Protein AF-A0A7C3A2G7-F1 (afdb_monomer_lite)

Foldseek 3Di:
DPPPLDLVVLLVLCVVANLVSCVSLVNNVSSVVRRVLLVVLVVVCVVPVDVVSVVVNVVSSVVSNVVSSVSSVVVVVVVVVVVVVVVPPPPPDD

Structure (mmCIF, N/CA/C/O backbone):
data_AF-A0A7C3A2G7-F1
#
_entry.id   AF-A0A7C3A2G7-F1
#
loop_
_atom_site.group_PDB
_atom_site.id
_atom_site.type_symbol
_atom_site.label_atom_id
_atom_site.label_alt_id
_atom_site.label_comp_id
_atom_site.label_asym_id
_atom_site.label_entity_id
_atom_site.label_seq_id
_atom_site.pdbx_PDB_ins_code
_atom_site.Cartn_x
_atom_site.Cartn_y
_atom_site.Cartn_z
_atom_site.occupancy
_atom_site.B_iso_or_equiv
_atom_site.auth_seq_id
_atom_site.auth_comp_id
_atom_site.auth_asym_id
_atom_site.auth_atom_id
_atom_site.pdbx_PDB_model_num
ATOM 1 N N . MET A 1 1 ? -19.236 -14.705 17.258 1.00 35.31 1 MET A N 1
ATOM 2 C CA . MET A 1 1 ? -17.852 -14.291 17.592 1.00 35.31 1 MET A CA 1
ATOM 3 C C . MET A 1 1 ? -17.328 -13.335 16.527 1.00 35.31 1 MET A C 1
ATOM 5 O O . MET A 1 1 ? -16.991 -13.777 15.435 1.00 35.31 1 MET A O 1
ATOM 9 N N . VAL A 1 2 ? -17.273 -12.029 16.803 1.00 38.53 2 VAL A N 1
ATOM 10 C CA . VAL A 1 2 ? -16.613 -11.068 15.902 1.00 38.53 2 VAL A CA 1
ATOM 11 C C . VAL A 1 2 ? -15.107 -11.308 16.020 1.00 38.53 2 VAL A C 1
ATOM 13 O O . VAL A 1 2 ? -14.489 -10.903 17.003 1.00 38.53 2 VAL A O 1
ATOM 16 N N . LYS A 1 3 ? -14.523 -12.062 15.077 1.00 43.97 3 LYS A N 1
ATOM 17 C CA . LYS A 1 3 ? -13.076 -12.321 15.053 1.00 43.97 3 LYS A CA 1
ATOM 18 C C . LYS A 1 3 ? -12.361 -10.971 15.009 1.00 43.97 3 LYS A C 1
ATOM 20 O O . LYS A 1 3 ? -12.555 -10.206 14.066 1.00 43.97 3 LYS A O 1
ATOM 25 N N . ARG A 1 4 ? -11.551 -10.677 16.033 1.00 51.69 4 ARG A N 1
ATOM 26 C CA . ARG A 1 4 ? -10.635 -9.532 16.033 1.00 51.69 4 ARG A CA 1
ATOM 27 C C . ARG A 1 4 ? -9.789 -9.632 14.768 1.00 51.69 4 ARG A C 1
ATOM 29 O O . ARG A 1 4 ? -8.957 -10.529 14.666 1.00 51.69 4 ARG A O 1
ATOM 36 N N . LYS A 1 5 ? -10.034 -8.755 13.794 1.00 53.66 5 LYS A N 1
ATOM 37 C CA . LYS A 1 5 ? -9.154 -8.613 12.636 1.00 53.66 5 LYS A CA 1
ATOM 38 C C . LYS A 1 5 ? -7.823 -8.096 13.167 1.00 53.66 5 LYS A C 1
ATOM 40 O O . LYS A 1 5 ? -7.724 -6.950 13.595 1.00 53.66 5 LYS A O 1
ATOM 45 N N . SER A 1 6 ? -6.837 -8.977 13.263 1.00 60.69 6 SER A N 1
ATOM 46 C CA . SER A 1 6 ? -5.540 -8.658 13.846 1.00 60.69 6 SER A CA 1
ATOM 47 C C . SER A 1 6 ? -4.773 -7.751 12.894 1.00 60.69 6 SER A C 1
ATOM 49 O O . SER A 1 6 ? -4.473 -8.133 11.767 1.00 60.69 6 SER A O 1
ATOM 51 N N . LEU A 1 7 ? -4.441 -6.556 13.374 1.00 61.50 7 LEU A N 1
ATOM 52 C CA . LEU A 1 7 ? -3.642 -5.538 12.687 1.00 61.50 7 LEU A CA 1
ATOM 53 C C . LEU A 1 7 ? -2.335 -6.124 12.118 1.00 61.50 7 LEU A C 1
ATOM 55 O O . LEU A 1 7 ? -1.982 -5.873 10.972 1.00 61.50 7 LEU A O 1
ATOM 59 N N . TRP A 1 8 ? -1.711 -7.032 12.870 1.00 56.03 8 TRP A N 1
ATOM 60 C CA . TRP A 1 8 ? -0.546 -7.817 12.454 1.00 56.03 8 TRP A CA 1
ATOM 61 C C . TRP A 1 8 ? -0.773 -8.680 11.207 1.00 56.03 8 TRP A C 1
ATOM 63 O O . TRP A 1 8 ? 0.121 -8.795 10.380 1.00 56.03 8 TRP A O 1
ATOM 73 N N . VAL A 1 9 ? -1.973 -9.241 11.028 1.00 63.75 9 VAL A N 1
ATOM 74 C CA . VAL A 1 9 ? -2.317 -10.035 9.835 1.00 63.75 9 VAL A CA 1
ATOM 75 C C . VAL A 1 9 ? -2.523 -9.130 8.623 1.00 63.75 9 VAL A C 1
ATOM 77 O O . VAL A 1 9 ? -2.139 -9.511 7.526 1.00 63.75 9 VAL A O 1
ATOM 80 N N . ALA A 1 10 ? -3.058 -7.918 8.804 1.00 62.47 10 ALA A N 1
ATOM 81 C CA . ALA A 1 10 ? -3.177 -6.946 7.713 1.00 62.47 10 ALA A CA 1
ATOM 82 C C . ALA A 1 10 ? -1.798 -6.503 7.190 1.00 62.47 10 ALA A C 1
ATOM 84 O O . ALA A 1 10 ? -1.608 -6.398 5.980 1.00 62.47 10 ALA A O 1
ATOM 85 N N . ILE A 1 11 ? -0.841 -6.305 8.103 1.00 62.22 11 ILE A N 1
ATOM 86 C CA . ILE A 1 11 ? 0.548 -5.943 7.787 1.00 62.22 11 ILE A CA 1
ATOM 87 C C . ILE A 1 11 ? 1.282 -7.118 7.124 1.00 62.22 11 ILE A C 1
ATOM 89 O O . ILE A 1 11 ? 1.928 -6.935 6.097 1.00 62.22 11 ILE A O 1
ATOM 93 N N . LEU A 1 12 ? 1.129 -8.341 7.645 1.00 64.06 12 LEU A N 1
ATOM 94 C CA . LEU A 1 12 ? 1.672 -9.549 7.007 1.00 64.06 12 LEU A CA 1
ATOM 95 C C . LEU A 1 12 ? 1.098 -9.772 5.599 1.00 64.06 12 LEU A C 1
ATOM 97 O O . LEU A 1 12 ? 1.826 -10.195 4.710 1.00 64.06 12 LEU A O 1
ATOM 101 N N . LEU A 1 13 ? -0.178 -9.441 5.369 1.00 61.16 13 LEU A N 1
ATOM 102 C CA . LEU A 1 13 ? -0.791 -9.509 4.038 1.00 61.16 13 LEU A CA 1
ATOM 103 C C . LEU A 1 13 ? -0.263 -8.435 3.075 1.00 61.16 13 LEU A C 1
ATOM 105 O O . LEU A 1 13 ? -0.129 -8.718 1.888 1.00 61.16 13 LEU A O 1
ATOM 109 N N . GLN A 1 14 ? 0.041 -7.227 3.565 1.00 61.62 14 GLN A N 1
ATOM 110 C CA . GLN A 1 14 ? 0.690 -6.181 2.757 1.00 61.62 14 GLN A CA 1
ATOM 111 C C . GLN A 1 14 ? 2.074 -6.593 2.272 1.00 61.62 14 GLN A C 1
ATOM 113 O O . GLN A 1 14 ? 2.480 -6.157 1.202 1.00 61.62 14 GLN A O 1
ATOM 118 N N . LEU A 1 15 ? 2.771 -7.439 3.035 1.00 56.97 15 LEU A N 1
ATOM 119 C CA . LEU A 1 15 ? 4.091 -7.939 2.666 1.00 56.97 15 LEU A CA 1
ATOM 120 C C . LEU A 1 15 ? 4.047 -8.915 1.477 1.00 56.97 15 LEU A C 1
ATOM 122 O O . LEU A 1 15 ? 5.053 -9.093 0.803 1.00 56.97 15 LEU A O 1
ATOM 126 N N . ILE A 1 16 ? 2.899 -9.562 1.239 1.00 58.72 16 ILE A N 1
ATOM 127 C CA . ILE A 1 16 ? 2.720 -10.531 0.148 1.00 58.72 16 ILE A CA 1
ATOM 128 C C . ILE A 1 16 ? 2.214 -9.826 -1.117 1.00 58.72 16 ILE A C 1
ATOM 130 O O . ILE A 1 16 ? 2.678 -10.142 -2.206 1.00 58.72 16 ILE A O 1
ATOM 134 N N . ILE A 1 17 ? 1.277 -8.875 -0.986 1.00 61.25 17 ILE A N 1
ATOM 135 C CA . ILE A 1 17 ? 0.806 -8.022 -2.091 1.00 61.25 17 ILE A CA 1
ATOM 136 C C . ILE A 1 17 ? 0.478 -6.632 -1.537 1.00 61.25 17 ILE A C 1
ATOM 138 O O . ILE A 1 17 ? -0.398 -6.490 -0.668 1.00 61.25 17 ILE A O 1
ATOM 142 N N . ALA A 1 18 ? 1.121 -5.594 -2.074 1.00 63.19 18 ALA A N 1
ATOM 143 C CA . ALA A 1 18 ? 0.789 -4.215 -1.745 1.00 63.19 18 ALA A CA 1
ATOM 144 C C . ALA A 1 18 ? -0.698 -3.954 -2.061 1.00 63.19 18 ALA A C 1
ATOM 146 O O . ALA A 1 18 ? -1.153 -4.096 -3.189 1.00 63.19 18 ALA A O 1
ATOM 147 N N . GLY A 1 19 ? -1.492 -3.626 -1.037 1.00 62.28 19 GLY A N 1
ATOM 148 C CA . GLY A 1 19 ? -2.939 -3.382 -1.154 1.00 62.28 19 GLY A CA 1
ATOM 149 C C . GLY A 1 19 ? -3.862 -4.493 -0.627 1.00 62.28 19 GLY A C 1
ATOM 150 O O . GLY A 1 19 ? -5.018 -4.199 -0.300 1.00 62.28 19 GLY A O 1
ATOM 151 N N . LEU A 1 20 ? -3.373 -5.718 -0.382 1.00 67.94 20 LEU A N 1
ATOM 152 C CA . LEU A 1 20 ? -4.179 -6.777 0.261 1.00 67.94 20 LEU A CA 1
ATOM 153 C C . LEU A 1 20 ? -4.598 -6.415 1.692 1.00 67.94 20 LEU A C 1
ATOM 155 O O . LEU A 1 20 ? -5.712 -6.720 2.121 1.00 67.94 20 LEU A O 1
ATOM 159 N N . GLY A 1 21 ? -3.742 -5.717 2.438 1.00 67.94 21 GLY A N 1
ATOM 160 C CA . GLY A 1 21 ? -4.095 -5.292 3.791 1.00 67.94 21 GLY A CA 1
ATOM 161 C C . GLY A 1 21 ? -5.203 -4.226 3.828 1.00 67.94 21 GLY A C 1
ATOM 162 O O . GLY A 1 21 ? -6.010 -4.226 4.757 1.00 67.94 21 GLY A O 1
ATOM 163 N N . HIS A 1 22 ? -5.350 -3.397 2.786 1.00 68.94 22 HIS A N 1
ATOM 164 C CA . HIS A 1 22 ? -6.507 -2.498 2.655 1.00 68.94 22 HIS A CA 1
ATOM 165 C C . HIS A 1 22 ? -7.803 -3.266 2.368 1.00 68.94 22 HIS A C 1
ATOM 167 O O . HIS A 1 22 ? -8.849 -2.936 2.933 1.00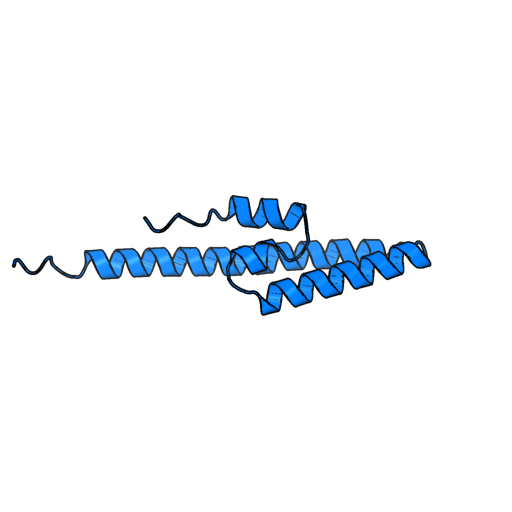 68.94 22 HIS A O 1
ATOM 173 N N . ILE A 1 23 ? -7.735 -4.329 1.559 1.00 70.62 23 ILE A N 1
ATOM 174 C CA . ILE A 1 23 ? -8.864 -5.242 1.321 1.00 70.62 23 ILE A CA 1
ATOM 175 C C . ILE A 1 23 ? -9.259 -5.950 2.625 1.00 70.62 23 ILE A C 1
ATOM 177 O O . ILE A 1 23 ? -10.442 -6.020 2.963 1.00 70.62 23 ILE A O 1
ATOM 181 N N . TYR A 1 24 ? -8.285 -6.393 3.424 1.00 69.31 24 TYR A N 1
ATOM 182 C CA . TYR A 1 24 ? -8.543 -7.020 4.723 1.00 69.31 24 TYR A CA 1
ATOM 183 C C . TYR A 1 24 ? -9.261 -6.080 5.706 1.00 69.31 24 TYR A C 1
ATOM 185 O O . TYR A 1 24 ? -10.179 -6.505 6.420 1.00 69.31 24 TYR A O 1
ATOM 193 N N . LEU A 1 25 ? -8.904 -4.792 5.697 1.00 69.19 25 LEU A N 1
ATOM 194 C CA . LEU A 1 25 ? -9.565 -3.732 6.470 1.00 69.19 25 LEU A CA 1
ATOM 195 C C . LEU A 1 25 ? -10.954 -3.345 5.915 1.00 69.19 25 LEU A C 1
ATOM 197 O O . LEU A 1 25 ? -11.624 -2.491 6.488 1.00 69.19 25 LEU A O 1
ATOM 201 N N . GLY A 1 26 ? -11.419 -3.978 4.831 1.00 70.81 26 GLY A N 1
ATOM 202 C CA . GLY A 1 26 ? -12.718 -3.710 4.202 1.00 70.81 26 GLY A CA 1
ATOM 203 C C . GLY A 1 26 ? -12.726 -2.480 3.289 1.00 70.81 26 GLY A C 1
ATOM 204 O O . GLY A 1 26 ? -13.786 -2.044 2.847 1.00 70.81 26 GLY A O 1
ATOM 205 N N . ARG A 1 27 ? -11.554 -1.908 2.986 1.00 76.38 27 ARG A N 1
ATOM 206 C CA . ARG A 1 27 ? -11.378 -0.726 2.127 1.00 76.38 27 ARG A CA 1
ATOM 207 C C . ARG A 1 27 ? -10.963 -1.162 0.718 1.00 76.38 27 ARG A C 1
ATOM 209 O O . ARG A 1 27 ? -9.860 -0.866 0.265 1.00 76.38 27 ARG A O 1
ATOM 216 N N . PHE A 1 28 ? -11.871 -1.851 0.025 1.00 72.81 28 PHE A N 1
ATOM 217 C CA . PHE A 1 28 ? -11.635 -2.444 -1.300 1.00 72.81 28 PHE A CA 1
ATOM 218 C C . PHE A 1 28 ? -11.134 -1.440 -2.346 1.00 72.81 28 PHE A C 1
ATOM 220 O O . PHE A 1 28 ? -10.163 -1.727 -3.035 1.00 72.81 28 PHE A O 1
ATOM 227 N N . LEU A 1 29 ? -11.733 -0.244 -2.417 1.00 74.00 29 LEU A N 1
ATOM 228 C CA . LEU A 1 29 ? -11.326 0.805 -3.364 1.00 74.00 29 LEU A CA 1
ATOM 229 C C . LEU A 1 29 ? -9.864 1.230 -3.176 1.00 74.00 29 LEU A C 1
ATOM 231 O O . LEU A 1 29 ? -9.119 1.316 -4.145 1.00 74.00 29 LEU A O 1
ATOM 235 N N . ARG A 1 30 ? -9.434 1.455 -1.928 1.00 78.88 30 ARG A N 1
ATOM 236 C CA . ARG A 1 30 ? -8.041 1.834 -1.643 1.00 78.88 30 ARG A CA 1
ATOM 237 C C . ARG A 1 30 ? -7.084 0.690 -1.955 1.00 78.88 30 ARG A C 1
ATOM 239 O O . ARG A 1 30 ? -6.051 0.919 -2.567 1.00 78.88 30 ARG A O 1
ATOM 246 N N . GLY A 1 31 ? -7.453 -0.537 -1.585 1.00 78.19 31 GLY A N 1
ATOM 247 C CA . GLY A 1 31 ? -6.656 -1.720 -1.904 1.00 78.19 31 GLY A CA 1
ATOM 248 C C . GLY A 1 31 ? -6.466 -1.922 -3.403 1.00 78.19 31 GLY A C 1
ATOM 249 O O . GLY A 1 31 ? -5.344 -2.154 -3.833 1.00 78.19 31 GLY A O 1
ATOM 250 N N . ALA A 1 32 ? -7.524 -1.749 -4.198 1.00 80.25 32 ALA A N 1
ATOM 251 C CA . ALA A 1 32 ? -7.449 -1.848 -5.653 1.00 80.25 32 ALA A CA 1
ATOM 252 C C . ALA A 1 32 ? -6.515 -0.792 -6.265 1.00 80.25 32 ALA A C 1
ATOM 254 O O . ALA A 1 32 ? -5.738 -1.123 -7.153 1.00 80.25 32 ALA A O 1
ATOM 255 N N . ILE A 1 33 ? -6.545 0.451 -5.767 1.00 84.75 33 ILE A N 1
ATOM 256 C CA . ILE A 1 33 ? -5.638 1.515 -6.228 1.00 84.75 33 ILE A CA 1
ATOM 257 C C . ILE A 1 33 ? -4.181 1.131 -5.961 1.00 84.75 33 ILE A C 1
ATOM 259 O O . ILE A 1 33 ? -3.364 1.203 -6.872 1.00 84.75 33 ILE A O 1
ATOM 263 N N . PHE A 1 34 ? -3.856 0.690 -4.743 1.00 82.75 34 PHE A N 1
ATOM 264 C CA . PHE A 1 34 ? -2.483 0.302 -4.412 1.00 82.75 34 PHE A CA 1
ATOM 265 C C . PHE A 1 34 ? -2.006 -0.913 -5.212 1.00 82.75 34 PHE A C 1
ATOM 267 O O . PHE A 1 34 ? -0.886 -0.881 -5.705 1.00 82.75 34 PHE A O 1
ATOM 274 N N . ILE A 1 35 ? -2.862 -1.922 -5.418 1.00 83.12 35 ILE A N 1
ATOM 275 C CA . ILE A 1 35 ? -2.538 -3.079 -6.269 1.00 83.12 35 ILE A CA 1
ATOM 276 C C . ILE A 1 35 ? -2.263 -2.630 -7.706 1.00 83.12 35 ILE A C 1
ATOM 278 O O . ILE A 1 35 ? -1.274 -3.046 -8.296 1.00 83.12 35 ILE A O 1
ATOM 282 N N . LEU A 1 36 ? -3.118 -1.777 -8.280 1.00 86.69 36 LEU A N 1
ATOM 283 C CA . LEU A 1 36 ? -2.944 -1.298 -9.654 1.00 86.69 36 LEU A CA 1
ATOM 284 C C . LEU A 1 36 ? -1.651 -0.505 -9.823 1.00 86.69 36 LEU A C 1
ATOM 286 O O . LEU A 1 36 ? -0.932 -0.715 -10.797 1.00 86.69 36 LEU A O 1
ATOM 290 N N . VAL A 1 37 ? -1.361 0.393 -8.880 1.00 86.44 37 VAL A N 1
ATOM 291 C CA . VAL A 1 37 ? -0.131 1.188 -8.895 1.00 86.44 37 VAL A CA 1
ATOM 292 C C . VAL A 1 37 ? 1.090 0.277 -8.795 1.00 86.44 37 VAL A C 1
ATOM 294 O O . VAL A 1 37 ? 1.997 0.427 -9.605 1.00 86.44 37 VAL A O 1
ATOM 297 N N . ASP A 1 38 ? 1.085 -0.690 -7.875 1.00 82.88 38 ASP A N 1
ATOM 298 C CA . ASP A 1 38 ? 2.194 -1.629 -7.685 1.00 82.88 38 ASP A CA 1
ATOM 299 C C . ASP A 1 38 ? 2.460 -2.473 -8.944 1.00 82.88 38 ASP A C 1
ATOM 301 O O . ASP A 1 38 ? 3.606 -2.634 -9.375 1.00 82.88 38 ASP A O 1
ATOM 305 N N . LEU A 1 39 ? 1.386 -2.926 -9.598 1.00 86.31 39 LEU A N 1
ATOM 306 C CA . LEU A 1 39 ? 1.431 -3.717 -10.828 1.00 86.31 39 LEU A CA 1
ATOM 307 C C . LEU A 1 39 ? 1.957 -2.892 -12.016 1.00 86.31 39 LEU A C 1
ATOM 309 O O . LEU A 1 39 ? 2.761 -3.391 -12.801 1.00 86.31 39 LEU A O 1
ATOM 313 N N . LEU A 1 40 ? 1.578 -1.611 -12.105 1.00 87.81 40 LEU A N 1
ATOM 314 C CA . LEU A 1 40 ? 2.119 -0.657 -13.080 1.00 87.81 40 LEU A CA 1
ATOM 315 C C . LEU A 1 40 ? 3.615 -0.402 -12.863 1.00 87.81 40 LEU A C 1
ATOM 317 O O . LEU A 1 40 ? 4.389 -0.497 -13.814 1.00 87.81 40 LEU A O 1
ATOM 321 N N . THR A 1 41 ? 4.043 -0.116 -11.629 1.00 83.38 41 THR A N 1
ATOM 322 C CA . THR A 1 41 ? 5.470 0.094 -11.327 1.00 83.38 41 THR A CA 1
ATOM 323 C C . THR A 1 41 ? 6.299 -1.159 -11.580 1.00 83.38 41 THR A C 1
ATOM 325 O O . THR A 1 41 ? 7.390 -1.056 -12.137 1.00 83.38 41 THR A O 1
ATOM 328 N N . SER A 1 42 ? 5.772 -2.339 -11.242 1.00 81.81 42 SER A N 1
ATOM 329 C CA . SER A 1 42 ? 6.441 -3.618 -11.498 1.00 81.81 42 SER A CA 1
ATOM 330 C C . SER A 1 42 ? 6.573 -3.901 -12.995 1.00 81.81 42 SER A C 1
ATOM 332 O O . SER A 1 42 ? 7.620 -4.357 -13.444 1.00 81.81 42 SER A O 1
ATOM 334 N N . TYR A 1 43 ? 5.542 -3.583 -13.786 1.00 86.69 43 TYR A N 1
ATOM 335 C CA . TYR A 1 43 ? 5.588 -3.720 -15.242 1.00 86.69 43 TYR A CA 1
ATOM 336 C C . TYR A 1 43 ? 6.636 -2.796 -15.880 1.00 86.69 43 TYR A C 1
ATOM 338 O O . TYR A 1 43 ? 7.411 -3.243 -16.721 1.00 86.69 43 TYR A O 1
ATOM 346 N N . ILE A 1 44 ? 6.708 -1.531 -15.447 1.00 85.31 44 ILE A N 1
ATOM 347 C CA . ILE A 1 44 ? 7.727 -0.575 -15.919 1.00 85.31 44 ILE A CA 1
ATOM 348 C C . ILE A 1 44 ? 9.132 -1.059 -15.544 1.00 85.31 44 ILE A C 1
ATOM 350 O O . ILE A 1 44 ? 10.035 -1.036 -16.378 1.00 85.31 44 ILE A O 1
ATOM 354 N N . TYR A 1 45 ? 9.311 -1.539 -14.310 1.00 83.50 45 TYR A N 1
ATOM 355 C CA . TYR A 1 45 ? 10.583 -2.105 -13.870 1.00 83.50 45 TYR A CA 1
ATOM 356 C C . TYR A 1 45 ? 11.006 -3.297 -14.736 1.00 83.50 45 TYR A C 1
ATOM 358 O O . TYR A 1 45 ? 12.163 -3.373 -15.124 1.00 83.50 45 TYR A O 1
ATOM 366 N N . PHE A 1 46 ? 10.081 -4.190 -15.095 1.00 85.31 46 PHE A N 1
ATOM 367 C CA . PHE A 1 46 ? 10.402 -5.356 -15.921 1.00 85.31 46 PHE A CA 1
ATOM 368 C C . PHE A 1 46 ? 10.768 -4.994 -17.370 1.00 85.31 46 PHE A C 1
ATOM 370 O O . PHE A 1 46 ? 11.537 -5.712 -17.999 1.00 85.31 46 PHE A O 1
ATOM 377 N N . GLN A 1 47 ? 10.224 -3.897 -17.905 1.00 89.00 47 GLN A N 1
ATOM 378 C CA . GLN A 1 47 ? 10.494 -3.464 -19.280 1.00 89.00 47 GLN A CA 1
ATOM 379 C C . GLN A 1 47 ? 11.783 -2.650 -19.416 1.00 89.00 47 GLN A C 1
ATOM 381 O O . GLN A 1 47 ? 12.497 -2.797 -20.404 1.00 89.00 47 GLN A O 1
ATOM 386 N N . GLU A 1 48 ? 12.072 -1.776 -18.451 1.00 86.88 48 GLU A N 1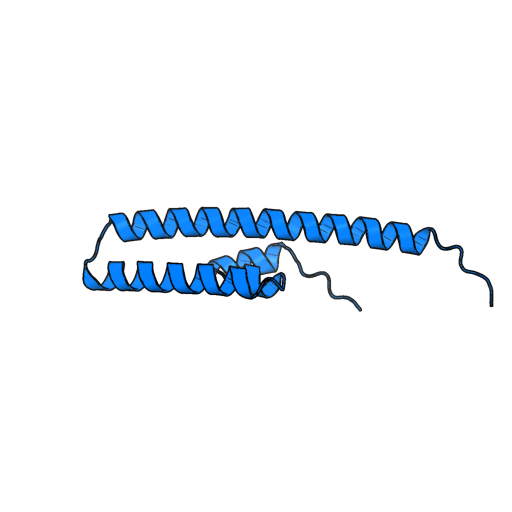
ATOM 387 C CA . GLU A 1 48 ? 13.178 -0.814 -18.555 1.00 86.88 48 GLU A CA 1
ATOM 388 C C . GLU A 1 48 ? 14.319 -1.067 -17.556 1.00 86.88 48 GLU A C 1
ATOM 390 O O . GLU A 1 48 ? 15.300 -0.328 -17.564 1.00 86.88 48 GLU A O 1
ATOM 395 N N . GLU A 1 49 ? 14.185 -2.053 -16.657 1.00 81.88 49 GLU A N 1
ATOM 396 C CA . GLU A 1 49 ? 15.075 -2.283 -15.498 1.00 81.88 49 GLU A CA 1
ATOM 397 C C . GLU A 1 49 ? 15.382 -0.995 -14.715 1.00 81.88 49 GLU A C 1
ATOM 399 O O . GLU A 1 49 ? 16.456 -0.779 -14.146 1.00 81.88 49 GLU A O 1
ATOM 404 N N . SER A 1 50 ? 14.400 -0.094 -14.695 1.00 82.06 50 SER A N 1
ATOM 405 C CA . SER A 1 50 ? 14.595 1.269 -14.238 1.00 82.06 50 SER A CA 1
ATOM 406 C C . SER A 1 50 ? 14.695 1.327 -12.716 1.00 82.06 50 SER A C 1
ATOM 408 O O . SER A 1 50 ? 13.729 1.087 -11.988 1.00 82.06 50 SER A O 1
ATOM 410 N N . ILE A 1 51 ? 15.871 1.710 -12.216 1.00 84.56 51 ILE A N 1
ATOM 411 C CA . ILE A 1 51 ? 16.137 1.882 -10.778 1.00 84.56 51 ILE A CA 1
ATOM 412 C C . ILE A 1 51 ? 15.166 2.901 -10.157 1.00 84.56 51 ILE A C 1
ATOM 414 O O . ILE A 1 51 ? 14.777 2.768 -8.995 1.00 84.56 51 ILE A O 1
ATOM 418 N N . SER A 1 52 ? 14.721 3.901 -10.926 1.00 84.69 52 SER A N 1
ATOM 419 C CA . SER A 1 52 ? 13.746 4.885 -10.449 1.00 84.69 52 SER A CA 1
ATOM 420 C C . SER A 1 52 ? 12.378 4.254 -10.167 1.00 84.69 52 SER A C 1
ATOM 422 O O . SER A 1 52 ? 11.764 4.594 -9.156 1.00 84.69 52 SER A O 1
ATOM 424 N N . ALA A 1 53 ? 11.935 3.287 -10.980 1.00 81.06 53 ALA A N 1
ATOM 425 C CA . ALA A 1 53 ? 10.695 2.542 -10.750 1.00 81.06 53 ALA A CA 1
ATOM 426 C C . ALA A 1 53 ? 10.768 1.700 -9.466 1.00 81.06 53 ALA A C 1
ATOM 428 O O . ALA A 1 53 ? 9.800 1.648 -8.705 1.00 81.06 53 ALA A O 1
ATOM 429 N N . LEU A 1 54 ? 11.938 1.119 -9.179 1.00 80.06 54 LEU A N 1
ATOM 430 C CA . LEU A 1 54 ? 12.187 0.373 -7.943 1.00 80.06 54 LEU A CA 1
ATOM 431 C C . LEU A 1 54 ? 12.102 1.287 -6.710 1.00 80.06 54 LEU A C 1
ATOM 433 O O . LEU A 1 54 ? 11.416 0.958 -5.742 1.00 80.06 54 LEU A O 1
ATOM 437 N N . ILE A 1 55 ? 12.732 2.466 -6.754 1.00 86.25 55 ILE A N 1
ATOM 438 C CA . ILE A 1 55 ? 12.645 3.457 -5.667 1.00 86.25 55 ILE A CA 1
ATOM 439 C C . ILE A 1 55 ? 11.192 3.903 -5.458 1.00 86.25 55 ILE A C 1
ATOM 441 O O . ILE A 1 55 ? 10.728 3.992 -4.319 1.00 86.25 55 ILE A O 1
ATOM 445 N N . LEU A 1 56 ? 10.456 4.147 -6.546 1.00 84.06 56 LEU A N 1
ATOM 446 C CA . LEU A 1 56 ? 9.055 4.556 -6.482 1.00 84.06 56 LEU A CA 1
ATOM 447 C C . LEU A 1 56 ? 8.182 3.479 -5.817 1.00 84.06 56 LEU A C 1
ATOM 449 O O . LEU A 1 56 ? 7.392 3.804 -4.932 1.00 84.06 56 LEU A O 1
ATOM 453 N N . SER A 1 57 ? 8.364 2.207 -6.190 1.00 78.81 57 SER A N 1
ATOM 454 C CA . SER A 1 57 ? 7.648 1.064 -5.599 1.00 78.81 57 SER A CA 1
ATOM 455 C C . SER A 1 57 ? 7.889 0.958 -4.087 1.00 78.81 57 SER A C 1
ATOM 457 O O . SER A 1 57 ? 6.939 0.802 -3.313 1.00 78.81 57 SER A O 1
ATOM 459 N N . ILE A 1 58 ? 9.132 1.154 -3.631 1.00 82.88 58 ILE A N 1
ATOM 460 C CA . ILE A 1 58 ? 9.457 1.165 -2.195 1.00 82.88 58 ILE A CA 1
ATOM 461 C C . ILE A 1 58 ? 8.731 2.312 -1.478 1.00 82.88 58 ILE A C 1
ATOM 463 O O . ILE A 1 58 ? 8.129 2.099 -0.424 1.00 82.88 58 ILE A O 1
ATOM 467 N N . ILE A 1 59 ? 8.736 3.520 -2.051 1.00 87.62 59 ILE A N 1
ATOM 468 C CA . ILE A 1 59 ? 8.042 4.683 -1.473 1.00 87.62 59 ILE A CA 1
ATOM 469 C C . ILE A 1 59 ? 6.533 4.424 -1.381 1.00 87.62 59 ILE A C 1
ATOM 471 O O . ILE A 1 59 ? 5.928 4.652 -0.330 1.00 87.62 59 ILE A O 1
ATOM 475 N N . ILE A 1 60 ? 5.926 3.908 -2.452 1.00 83.50 60 ILE A N 1
ATOM 476 C CA . ILE A 1 60 ? 4.498 3.566 -2.498 1.00 83.50 60 ILE A CA 1
ATOM 477 C C . ILE A 1 60 ? 4.162 2.520 -1.434 1.00 83.50 60 ILE A C 1
ATOM 479 O O . ILE A 1 60 ? 3.164 2.666 -0.727 1.00 83.50 60 ILE A O 1
ATOM 483 N N . THR A 1 61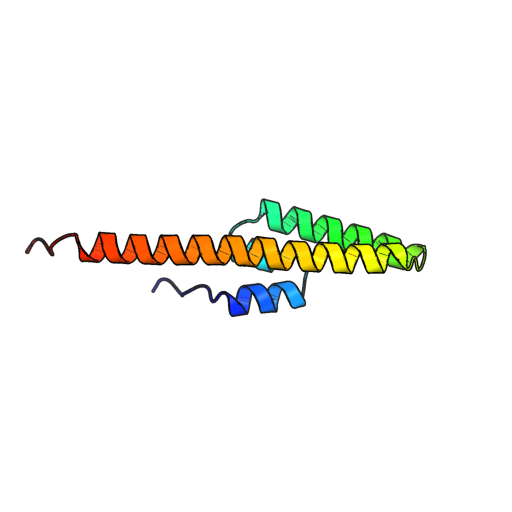 ? 5.018 1.512 -1.261 1.00 78.06 61 THR A N 1
ATOM 484 C CA . THR A 1 61 ? 4.847 0.469 -0.244 1.00 78.06 61 THR A CA 1
ATOM 485 C C . THR A 1 61 ? 4.866 1.054 1.168 1.00 78.06 61 THR A C 1
ATOM 487 O O . THR A 1 61 ? 3.989 0.745 1.975 1.00 78.06 61 THR A O 1
ATOM 490 N N . ILE A 1 62 ? 5.802 1.960 1.470 1.00 84.69 62 ILE A N 1
ATOM 491 C CA . ILE A 1 62 ? 5.867 2.640 2.775 1.00 84.69 62 ILE A CA 1
ATOM 492 C C . ILE A 1 62 ? 4.592 3.457 3.030 1.00 84.69 62 ILE A C 1
ATOM 494 O O . ILE A 1 62 ? 4.018 3.392 4.121 1.00 84.69 62 ILE A O 1
ATOM 498 N N . ILE 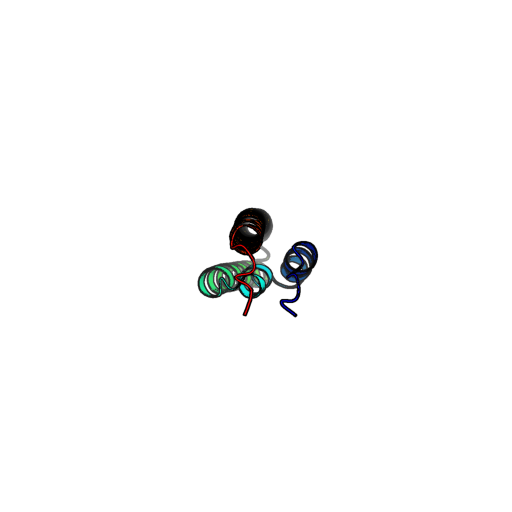A 1 63 ? 4.110 4.191 2.021 1.00 86.00 63 ILE A N 1
ATOM 499 C CA . ILE A 1 63 ? 2.865 4.967 2.115 1.00 86.00 63 ILE A CA 1
ATOM 500 C C . ILE A 1 63 ? 1.662 4.041 2.348 1.00 86.00 63 ILE A C 1
ATOM 502 O O . ILE A 1 63 ? 0.825 4.331 3.205 1.00 86.00 63 ILE A O 1
ATOM 506 N N . ALA A 1 64 ? 1.586 2.914 1.636 1.00 79.81 64 ALA A N 1
ATOM 507 C CA . ALA A 1 64 ? 0.509 1.935 1.776 1.00 79.81 64 ALA A CA 1
ATOM 508 C C . ALA A 1 64 ? 0.472 1.310 3.182 1.00 79.81 64 ALA A C 1
ATOM 510 O O . ALA A 1 64 ? -0.604 1.152 3.773 1.00 79.81 64 ALA A O 1
ATOM 511 N N . ILE A 1 65 ? 1.647 1.004 3.747 1.00 78.94 65 ILE A N 1
ATOM 512 C CA . ILE A 1 65 ? 1.785 0.518 5.126 1.00 78.94 65 ILE A CA 1
ATOM 513 C C . ILE A 1 65 ? 1.282 1.579 6.109 1.00 78.94 65 ILE A C 1
ATOM 515 O O . ILE A 1 65 ? 0.483 1.268 6.996 1.00 78.94 65 ILE A O 1
ATOM 519 N N . TYR A 1 66 ? 1.691 2.840 5.938 1.00 83.69 66 TYR A N 1
ATOM 520 C CA . TYR A 1 66 ? 1.267 3.927 6.820 1.00 83.69 66 TYR A CA 1
ATOM 521 C C . TYR A 1 66 ? -0.249 4.187 6.756 1.00 83.69 66 TYR A C 1
ATOM 523 O O . TYR A 1 66 ? -0.897 4.270 7.804 1.00 83.69 66 TYR A O 1
ATOM 531 N N . ASP A 1 67 ? -0.845 4.262 5.557 1.00 82.44 67 ASP A N 1
ATOM 532 C CA . ASP A 1 67 ? -2.298 4.464 5.408 1.00 82.44 67 ASP A CA 1
ATOM 533 C C . ASP A 1 67 ? -3.074 3.296 6.027 1.00 82.44 67 ASP A C 1
ATOM 535 O O . ASP A 1 67 ? -4.048 3.492 6.759 1.00 82.44 67 ASP A O 1
ATOM 539 N N . SER A 1 68 ? -2.601 2.067 5.816 1.00 76.06 68 SER A N 1
ATOM 540 C CA . SER A 1 68 ? -3.204 0.883 6.420 1.00 76.06 68 SER A CA 1
ATOM 541 C C . SER A 1 68 ? -3.103 0.871 7.941 1.00 76.06 68 SER A C 1
ATOM 543 O O . SER A 1 68 ? -4.079 0.528 8.610 1.00 76.06 68 SER A O 1
ATOM 545 N N . TYR A 1 69 ? -1.958 1.273 8.499 1.00 78.31 69 TYR A N 1
ATOM 546 C CA . TYR A 1 69 ? -1.772 1.397 9.943 1.00 78.31 69 TYR A CA 1
ATOM 547 C C . TYR A 1 69 ? -2.739 2.422 10.540 1.00 78.31 69 TYR A C 1
ATOM 549 O O . TYR A 1 69 ? -3.412 2.138 11.534 1.00 78.31 69 TYR A O 1
ATOM 557 N N . LYS A 1 70 ? -2.871 3.590 9.902 1.00 82.88 70 LYS A N 1
ATOM 558 C CA . LYS A 1 70 ? -3.799 4.638 10.338 1.00 82.88 70 LYS A CA 1
ATOM 559 C C . LYS A 1 70 ? -5.247 4.143 10.340 1.00 82.88 70 LYS A C 1
ATOM 561 O O . LYS A 1 70 ? -5.925 4.273 11.358 1.00 82.88 70 LYS A O 1
ATOM 566 N N . ILE A 1 71 ? -5.696 3.519 9.247 1.00 78.44 71 ILE A N 1
ATOM 567 C CA . ILE A 1 71 ? -7.051 2.949 9.140 1.00 78.44 71 ILE A CA 1
ATOM 568 C C . ILE A 1 71 ? -7.279 1.894 10.225 1.00 78.44 71 ILE A C 1
ATOM 570 O O . ILE A 1 71 ? -8.316 1.887 10.888 1.00 78.44 71 ILE A O 1
ATOM 574 N N . ALA A 1 72 ? -6.315 0.998 10.425 1.00 73.81 72 ALA A N 1
ATOM 575 C CA . ALA A 1 72 ? -6.441 -0.066 11.409 1.00 73.81 72 ALA A CA 1
ATOM 576 C C . ALA A 1 72 ? -6.509 0.491 12.846 1.00 73.81 72 ALA A C 1
ATOM 578 O O . ALA A 1 72 ? -7.300 0.006 13.659 1.00 73.81 72 ALA A O 1
ATOM 579 N N . ASN A 1 73 ? -5.753 1.552 13.144 1.00 77.69 73 ASN A N 1
ATOM 580 C CA . ASN A 1 73 ? -5.817 2.245 14.427 1.00 77.69 73 ASN A CA 1
ATOM 581 C C . ASN A 1 73 ? -7.181 2.926 14.644 1.00 77.69 73 ASN A C 1
ATOM 583 O O . ASN A 1 73 ? -7.789 2.761 15.704 1.00 77.69 73 ASN A O 1
ATOM 587 N N . GLU A 1 74 ? -7.715 3.607 13.625 1.00 79.25 74 GLU A N 1
ATOM 588 C CA . GLU A 1 74 ? -9.060 4.201 13.658 1.00 79.25 74 GLU A CA 1
ATOM 589 C C . GLU A 1 74 ? -10.144 3.144 13.916 1.00 79.25 74 GLU A C 1
ATOM 591 O O . GLU A 1 74 ? -10.987 3.326 14.798 1.00 79.25 74 GLU A O 1
ATOM 596 N N . MET A 1 75 ? -10.083 2.000 13.224 1.00 72.12 75 MET A N 1
ATOM 597 C CA . MET A 1 75 ? -11.011 0.883 13.435 1.00 72.12 75 MET A CA 1
ATOM 598 C C . MET A 1 75 ? -10.906 0.311 14.852 1.00 72.12 75 MET A C 1
ATOM 600 O O . MET A 1 75 ? -11.925 0.010 15.475 1.00 72.12 75 MET A O 1
ATOM 604 N N . SER A 1 76 ? -9.690 0.188 15.391 1.00 71.12 76 SER A N 1
ATOM 605 C CA . SER A 1 76 ? -9.482 -0.296 16.760 1.00 71.12 76 SER A CA 1
ATOM 606 C C . SER A 1 76 ? -10.076 0.655 17.806 1.00 71.12 76 SER A C 1
ATOM 608 O O . SER A 1 76 ? -10.699 0.204 18.770 1.00 71.12 76 SER A O 1
ATOM 610 N N . LYS A 1 77 ? -9.955 1.973 17.584 1.00 74.50 77 LYS A N 1
ATOM 611 C CA . LYS A 1 77 ? -10.513 3.010 18.458 1.00 74.50 77 LYS A CA 1
ATOM 612 C C . LYS A 1 77 ? -12.040 2.992 18.427 1.00 74.50 77 LYS A C 1
ATOM 614 O O . LYS A 1 77 ? -12.664 2.985 19.483 1.00 74.50 77 LYS A O 1
ATOM 619 N N . GLN A 1 78 ? -12.639 2.894 17.239 1.00 71.19 78 GLN A N 1
ATOM 620 C CA . GLN A 1 78 ? -14.093 2.759 17.091 1.00 71.19 78 GLN A CA 1
ATOM 621 C C . GLN A 1 78 ? -14.626 1.481 17.748 1.00 71.19 78 GLN A C 1
ATOM 623 O O . GLN A 1 78 ? -15.699 1.491 18.345 1.00 71.19 78 GLN A O 1
ATOM 628 N N . MET A 1 79 ? -13.866 0.384 17.690 1.00 66.25 79 MET A N 1
ATOM 629 C CA . MET A 1 79 ? -14.259 -0.874 18.323 1.00 66.25 79 MET A CA 1
ATOM 630 C C . MET A 1 79 ? -14.214 -0.807 19.857 1.00 66.25 79 MET A C 1
ATOM 632 O O . MET A 1 79 ? -15.072 -1.408 20.499 1.00 66.25 79 MET A O 1
ATOM 636 N N . LYS A 1 80 ? -13.265 -0.055 20.443 1.00 66.31 80 LYS A N 1
ATOM 637 C CA . LYS A 1 80 ? -13.243 0.229 21.890 1.00 66.31 80 LYS A CA 1
ATOM 638 C C . LYS A 1 80 ? -14.456 1.054 22.320 1.00 66.31 80 LYS A C 1
ATOM 640 O O . LYS A 1 80 ? -15.168 0.620 23.215 1.00 66.31 80 LYS A O 1
ATOM 645 N N . ILE A 1 81 ? -14.737 2.155 21.617 1.00 66.94 81 ILE A N 1
ATOM 646 C CA . ILE A 1 81 ? -15.886 3.033 21.908 1.00 66.94 81 ILE A CA 1
ATOM 647 C C . ILE A 1 81 ? -17.202 2.253 21.814 1.00 66.94 81 ILE A C 1
ATOM 649 O O . ILE A 1 81 ? -18.041 2.338 22.702 1.00 66.94 81 ILE A O 1
ATOM 653 N N . LYS A 1 82 ? -17.365 1.429 20.770 1.00 65.00 82 LYS A N 1
ATOM 654 C CA . LYS A 1 82 ? -18.562 0.596 20.615 1.00 65.00 82 LYS A CA 1
ATOM 655 C C . LYS A 1 82 ? -18.723 -0.418 21.754 1.00 65.00 82 LYS A C 1
ATOM 657 O O . LYS A 1 82 ? -19.850 -0.701 22.138 1.00 65.00 82 LYS A O 1
ATOM 662 N N . LYS A 1 83 ? -17.629 -0.974 22.287 1.00 62.69 83 LYS A N 1
ATOM 663 C CA . LYS A 1 83 ? -17.686 -1.900 23.430 1.00 62.69 83 LYS A CA 1
ATOM 664 C C . LYS A 1 83 ? -18.142 -1.179 24.701 1.00 62.69 83 LYS A C 1
ATOM 666 O O . LYS A 1 83 ? -19.038 -1.673 25.369 1.00 62.69 83 LYS A O 1
ATOM 671 N N . GLU A 1 84 ? -17.578 -0.006 24.963 1.00 69.62 84 GLU A N 1
ATOM 672 C CA . GLU A 1 84 ? -17.900 0.837 26.122 1.00 69.62 84 GLU A CA 1
ATOM 673 C C . GLU A 1 84 ? -19.367 1.297 26.085 1.00 69.62 84 GLU A C 1
ATOM 675 O O . GLU A 1 84 ? -20.096 1.104 27.048 1.00 69.62 84 GLU A O 1
ATOM 680 N N . SER A 1 85 ? -19.861 1.719 24.913 1.00 64.94 85 SER A N 1
ATOM 681 C CA . SER A 1 85 ? -21.276 2.080 24.721 1.00 64.94 85 SER A CA 1
ATOM 682 C C . SER A 1 85 ? -22.266 0.917 24.862 1.00 64.94 85 SER A C 1
ATOM 684 O O . SER A 1 85 ? -23.455 1.162 25.000 1.00 64.94 85 SER A O 1
ATOM 686 N N . VAL A 1 86 ? -21.810 -0.338 24.753 1.00 65.25 86 VAL A N 1
ATOM 687 C CA . VAL A 1 86 ? -22.653 -1.537 24.934 1.00 65.25 86 VAL A CA 1
ATOM 688 C C . VAL A 1 86 ? -22.614 -2.014 26.390 1.00 65.25 86 VAL A C 1
ATOM 690 O O . VAL A 1 86 ? -23.615 -2.534 26.863 1.00 65.25 86 VAL A O 1
ATOM 693 N N . GLU A 1 87 ? -21.502 -1.806 27.105 1.00 65.81 87 GLU A N 1
ATOM 694 C CA . GLU A 1 87 ? -21.398 -2.016 28.562 1.00 65.81 87 GLU A CA 1
ATOM 695 C C . GLU A 1 87 ? -22.173 -0.953 29.369 1.00 65.81 87 GLU A C 1
ATOM 697 O O . GLU A 1 87 ? -22.629 -1.249 30.468 1.00 65.81 87 GLU A O 1
ATOM 702 N N . GLU A 1 88 ? -22.366 0.256 28.826 1.00 64.50 88 GLU A N 1
ATOM 703 C CA . GLU A 1 88 ? -23.161 1.328 29.453 1.00 64.50 88 GLU A CA 1
ATOM 704 C C . GLU 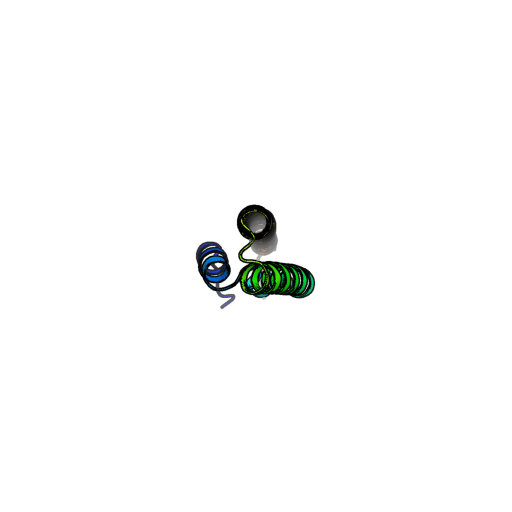A 1 88 ? -24.682 1.184 29.288 1.00 64.50 88 GLU A C 1
ATOM 706 O O . GLU A 1 88 ? -25.430 1.888 29.968 1.00 64.50 88 GLU A O 1
ATOM 711 N N . ILE A 1 89 ? -25.173 0.294 28.417 1.00 62.75 89 ILE A N 1
ATOM 712 C CA . ILE A 1 89 ? -26.607 -0.015 28.367 1.00 62.75 89 ILE A CA 1
ATOM 713 C C . ILE A 1 89 ? -26.865 -0.939 29.560 1.00 62.75 89 ILE A C 1
ATOM 715 O O . ILE A 1 89 ? -26.414 -2.086 29.509 1.00 62.75 89 ILE A O 1
ATOM 719 N N . PRO A 1 90 ? -27.534 -0.481 30.640 1.00 55.84 90 PRO A N 1
ATOM 720 C CA . PRO A 1 90 ? -27.823 -1.359 31.761 1.00 55.84 90 PRO A CA 1
ATOM 721 C C . PRO A 1 90 ? -28.592 -2.550 31.201 1.00 55.84 90 PRO A C 1
ATOM 723 O O . PRO A 1 90 ? -29.512 -2.355 30.404 1.00 55.84 90 PRO A O 1
ATOM 726 N N . GLU A 1 91 ? -28.187 -3.765 31.569 1.00 63.66 91 GLU A N 1
ATOM 727 C CA . GLU A 1 91 ? -28.984 -4.966 31.347 1.00 63.66 91 GLU A CA 1
ATOM 728 C C . GLU A 1 91 ? -3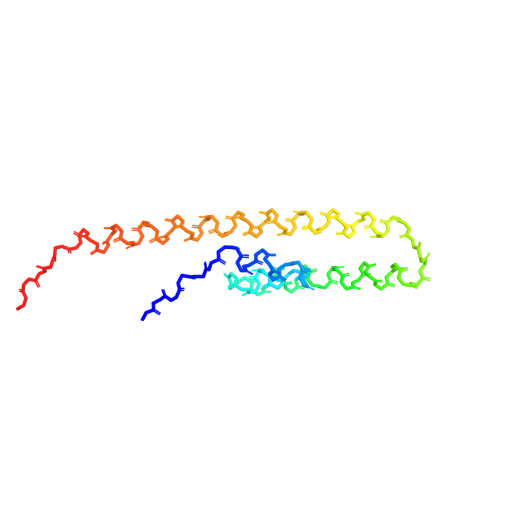0.373 -4.689 31.928 1.00 63.66 91 GLU A C 1
ATOM 730 O O . GLU A 1 91 ? -30.603 -4.791 33.134 1.00 63.66 91 GLU A O 1
ATOM 735 N N . VAL A 1 92 ? -31.292 -4.232 31.076 1.00 57.94 92 VAL A N 1
ATOM 736 C CA . VAL A 1 92 ? -32.696 -4.102 31.422 1.00 57.94 92 VAL A CA 1
ATOM 737 C C . VAL A 1 92 ? -33.152 -5.537 31.598 1.00 57.94 92 VAL A C 1
ATOM 739 O O . VAL A 1 92 ? -33.329 -6.260 30.619 1.00 57.94 92 VAL A O 1
ATOM 742 N N . TYR A 1 93 ? -33.223 -5.933 32.868 1.00 55.44 93 TYR A N 1
ATOM 743 C CA . TYR A 1 93 ? -33.799 -7.178 33.347 1.00 55.44 93 TYR A CA 1
ATOM 744 C C . TYR A 1 93 ? -35.114 -7.424 32.601 1.00 55.44 93 TYR A C 1
ATOM 746 O O . TYR A 1 93 ? -36.079 -6.676 32.779 1.00 55.44 93 TYR A O 1
ATOM 754 N N . ILE A 1 94 ? -35.115 -8.450 31.751 1.00 53.56 94 ILE A N 1
ATOM 755 C CA . ILE A 1 94 ? -36.329 -9.125 31.291 1.00 53.56 94 ILE A CA 1
ATOM 756 C C . ILE A 1 94 ? -36.517 -10.343 32.187 1.00 53.56 94 ILE A C 1
ATOM 758 O O . ILE A 1 94 ? -35.500 -11.039 32.420 1.00 53.56 94 ILE A O 1
#

Sequence (94 aa):
MVKRKSLWVAILLQLIIAGLGHIYLGRFLRGAIFILVDLLTSYIYFQEESISALILSIIITIIAIYDSYKIANEMSKQMKIKKESVEEIPEVYI

pLDDT: mean 72.34, std 11.79, range [35.31, 89.0]

Secondary structure (DSSP, 8-state):
------HHHHHHHHTTSTTHHHHHTT-HHHHHHHHHHHHHHHHHHHHH--HHHHHHHHHHHHHHHHHHHHHHHHHHHHHHHHHHHHHSS-----

Radius of gyration: 18.37 Å; chains: 1; bounding box: 52×19×53 Å